Protein AF-A0A7C4D7L5-F1 (afdb_monomer_lite)

Sequence (117 aa):
MKKIFVKLPNGNWIRVKGRLSGLTRSKSSKKTVYTLLAESVDKPDVLKEKPVKSFYISSARVMRYIYKLLDQVDEDNEELIIVIEYYNPEIYRVNVYNDEEDVAYKIALELGILKKI

Structure (mmCIF, N/CA/C/O backbone):
data_AF-A0A7C4D7L5-F1
#
_entry.id   AF-A0A7C4D7L5-F1
#
loop_
_atom_site.group_PDB
_atom_site.id
_atom_site.type_symbol
_atom_site.label_atom_id
_atom_site.label_alt_id
_atom_site.label_comp_id
_atom_site.label_asym_id
_atom_site.label_entity_id
_atom_site.label_seq_id
_atom_site.pdbx_PDB_ins_code
_atom_site.Cartn_x
_atom_site.Cartn_y
_atom_site.Cartn_z
_atom_site.occupancy
_atom_site.B_iso_or_equiv
_atom_site.auth_seq_id
_atom_site.auth_comp_id
_atom_site.auth_asym_id
_atom_site.auth_atom_id
_atom_site.pdbx_PDB_model_num
ATOM 1 N N . MET A 1 1 ? 14.495 4.642 -8.414 1.00 62.03 1 MET A N 1
ATOM 2 C CA . MET A 1 1 ? 13.545 5.340 -7.514 1.00 62.03 1 MET A CA 1
ATOM 3 C C . MET A 1 1 ? 12.368 4.442 -7.144 1.00 62.03 1 MET A C 1
ATOM 5 O O . MET A 1 1 ? 11.773 3.856 -8.048 1.00 62.03 1 MET A O 1
ATOM 9 N N . LYS A 1 2 ? 11.937 4.441 -5.872 1.00 75.56 2 LYS A N 1
ATOM 10 C CA . LYS A 1 2 ? 10.708 3.756 -5.422 1.00 75.56 2 LYS A CA 1
ATOM 11 C C . LYS A 1 2 ? 9.458 4.184 -6.206 1.00 75.56 2 LYS A C 1
ATOM 13 O O . LYS A 1 2 ? 9.231 5.370 -6.474 1.00 75.56 2 LYS A O 1
ATOM 18 N N . LYS A 1 3 ? 8.613 3.220 -6.571 1.00 88.19 3 LYS A N 1
ATOM 19 C CA . LYS A 1 3 ? 7.348 3.442 -7.286 1.00 88.19 3 LYS A CA 1
ATOM 20 C C . LYS A 1 3 ? 6.210 2.740 -6.553 1.00 88.19 3 LYS A C 1
ATOM 22 O O . LYS A 1 3 ? 6.073 1.523 -6.618 1.00 88.19 3 LYS A O 1
ATOM 27 N N . ILE A 1 4 ? 5.374 3.525 -5.878 1.00 91.75 4 ILE A N 1
ATOM 28 C CA . ILE A 1 4 ? 4.157 3.033 -5.228 1.00 91.75 4 ILE A CA 1
ATOM 29 C C . ILE A 1 4 ? 2.968 3.424 -6.101 1.00 91.75 4 ILE A C 1
ATOM 31 O O . ILE A 1 4 ? 2.666 4.609 -6.260 1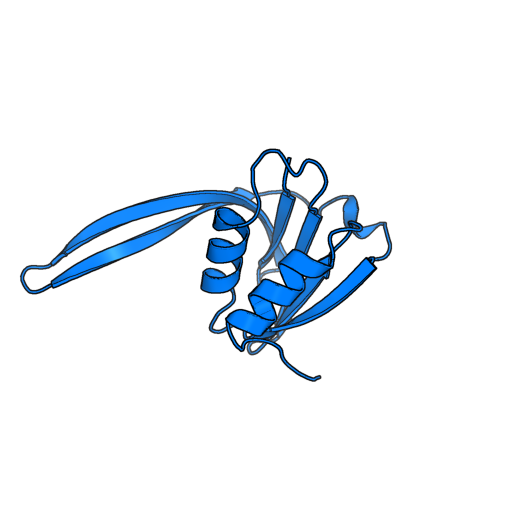.00 91.75 4 ILE A O 1
ATOM 35 N N . PHE A 1 5 ? 2.289 2.429 -6.653 1.00 94.75 5 PHE A N 1
ATOM 36 C CA . PHE A 1 5 ? 1.061 2.597 -7.418 1.00 94.75 5 PHE A CA 1
ATOM 37 C C . PHE A 1 5 ? -0.132 2.128 -6.597 1.00 94.75 5 PHE A C 1
ATOM 39 O O . PHE A 1 5 ? -0.055 1.118 -5.899 1.00 94.75 5 PHE A O 1
ATOM 46 N N . VAL A 1 6 ? -1.252 2.839 -6.699 1.00 95.44 6 VAL A N 1
ATOM 47 C CA . VAL A 1 6 ? -2.493 2.478 -6.012 1.00 95.44 6 VAL A CA 1
ATOM 48 C C . VAL A 1 6 ? -3.641 2.483 -7.011 1.00 95.44 6 VAL A C 1
ATOM 50 O O . VAL A 1 6 ? -3.848 3.473 -7.713 1.00 95.44 6 VAL A O 1
ATOM 53 N N . LYS A 1 7 ? -4.403 1.388 -7.052 1.00 95.94 7 LYS A N 1
ATOM 54 C CA . LYS A 1 7 ? -5.687 1.325 -7.750 1.00 95.94 7 LYS A CA 1
ATOM 55 C C . LYS A 1 7 ? -6.796 1.681 -6.774 1.00 95.94 7 LYS A C 1
ATOM 57 O O . LYS A 1 7 ? -7.012 0.974 -5.788 1.00 95.94 7 LYS A O 1
ATOM 62 N N . LEU A 1 8 ? -7.493 2.770 -7.054 1.00 93.50 8 LEU A N 1
ATOM 63 C CA . LEU A 1 8 ? -8.608 3.248 -6.249 1.00 93.50 8 LEU A CA 1
ATOM 64 C C . LEU A 1 8 ? -9.876 2.402 -6.492 1.00 93.50 8 LEU A C 1
ATOM 66 O O . LEU A 1 8 ? -9.984 1.741 -7.529 1.00 93.50 8 LEU A O 1
ATOM 70 N N . PRO A 1 9 ? -10.874 2.442 -5.586 1.00 92.56 9 PRO A N 1
ATOM 71 C CA . PRO A 1 9 ? -12.127 1.695 -5.748 1.00 92.56 9 PRO A CA 1
ATOM 72 C C . PRO A 1 9 ? -12.900 2.030 -7.031 1.00 92.56 9 PRO A C 1
ATOM 74 O O . PRO A 1 9 ? -13.600 1.184 -7.572 1.00 92.56 9 PRO A O 1
ATOM 77 N N . ASN A 1 10 ? -12.749 3.255 -7.541 1.00 92.56 10 ASN A N 1
ATOM 78 C CA . ASN A 1 10 ? -13.347 3.695 -8.805 1.00 92.56 10 ASN A CA 1
ATOM 79 C C . ASN A 1 10 ? -12.582 3.208 -10.053 1.00 92.56 10 ASN A C 1
ATOM 81 O O . ASN A 1 10 ? -12.949 3.568 -11.165 1.00 92.56 10 ASN A O 1
ATOM 85 N N . GLY A 1 11 ? -11.519 2.417 -9.881 1.00 92.00 11 GLY A N 1
ATOM 86 C CA . GLY A 1 11 ? -10.711 1.862 -10.965 1.00 92.00 11 GLY A CA 1
ATOM 87 C C . GLY A 1 11 ? -9.551 2.745 -11.429 1.00 92.00 11 GLY A C 1
ATOM 88 O O . GLY A 1 11 ? -8.703 2.248 -12.171 1.00 92.00 11 GLY A O 1
ATOM 89 N N . ASN A 1 12 ? -9.468 3.997 -10.967 1.00 94.56 12 ASN A N 1
ATOM 90 C CA . ASN A 1 12 ? -8.400 4.920 -11.350 1.00 94.56 12 ASN A CA 1
ATOM 91 C C . ASN A 1 12 ? -7.064 4.539 -10.706 1.00 94.56 12 ASN A C 1
ATOM 93 O O . ASN A 1 12 ? -7.020 4.044 -9.575 1.00 94.56 12 ASN A O 1
ATOM 97 N N . TRP A 1 13 ? -5.975 4.832 -11.414 1.00 96.06 13 TRP A N 1
ATOM 98 C CA . TRP A 1 13 ? -4.616 4.599 -10.947 1.00 96.06 13 TRP A CA 1
ATOM 99 C C . TRP A 1 13 ? -3.950 5.898 -10.523 1.00 96.06 13 TRP A C 1
ATOM 101 O O . TRP A 1 13 ? -4.038 6.926 -11.195 1.00 96.06 13 TRP A O 1
ATOM 111 N N . ILE A 1 14 ? -3.249 5.830 -9.398 1.00 94.81 14 ILE A N 1
ATOM 112 C CA . ILE A 1 14 ? -2.402 6.916 -8.924 1.00 94.81 14 ILE A CA 1
ATOM 113 C C . ILE A 1 14 ? -1.000 6.396 -8.632 1.00 94.81 14 ILE A C 1
ATOM 115 O O . ILE A 1 14 ? -0.829 5.268 -8.160 1.00 94.81 14 ILE A O 1
ATOM 119 N N . ARG A 1 15 ? 0.007 7.235 -8.867 1.00 93.88 15 ARG A N 1
ATOM 120 C CA . ARG A 1 15 ? 1.371 7.023 -8.385 1.00 93.88 15 ARG A CA 1
ATOM 121 C C . ARG A 1 15 ? 1.623 7.948 -7.207 1.00 93.88 15 ARG A C 1
ATOM 123 O O . ARG A 1 15 ? 1.530 9.168 -7.332 1.00 93.88 15 ARG A O 1
ATOM 130 N N . VAL A 1 16 ? 1.956 7.369 -6.062 1.00 92.12 16 VAL A N 1
ATOM 131 C CA . VAL A 1 16 ? 2.291 8.124 -4.855 1.00 92.12 16 VAL A CA 1
ATOM 132 C C . VAL A 1 16 ? 3.724 8.636 -4.984 1.00 92.12 16 VAL A C 1
ATOM 134 O O . VAL A 1 16 ? 4.655 7.853 -5.169 1.00 92.12 16 VAL A O 1
ATOM 137 N N . LYS A 1 17 ? 3.888 9.958 -4.898 1.00 88.38 17 LYS A N 1
ATOM 138 C CA . LYS A 1 17 ? 5.175 10.663 -4.999 1.00 88.38 17 LYS A CA 1
ATOM 139 C C . LYS A 1 17 ? 5.739 11.068 -3.641 1.00 88.38 17 LYS A C 1
ATOM 141 O O . LYS A 1 17 ? 6.942 11.237 -3.512 1.00 88.38 17 LYS A O 1
ATOM 146 N N . GLY A 1 18 ? 4.889 11.224 -2.630 1.00 86.44 18 GLY A N 1
ATOM 147 C CA . GLY A 1 18 ? 5.332 11.629 -1.301 1.00 86.44 18 GLY A CA 1
ATOM 148 C C . GLY A 1 18 ? 4.176 11.947 -0.367 1.00 86.44 18 GLY A C 1
ATOM 149 O O . GLY A 1 18 ? 3.034 11.536 -0.589 1.00 86.44 18 GLY A O 1
ATOM 150 N N . ARG A 1 19 ? 4.471 12.703 0.689 1.00 85.50 19 ARG A N 1
ATOM 151 C CA . ARG A 1 19 ? 3.477 13.176 1.655 1.00 85.50 19 ARG A CA 1
ATOM 152 C C . ARG A 1 19 ? 3.788 14.594 2.118 1.00 85.50 19 ARG A C 1
ATOM 154 O O . ARG A 1 19 ? 4.949 14.972 2.215 1.00 85.50 19 ARG A O 1
ATOM 161 N N . LEU A 1 20 ? 2.747 15.331 2.481 1.00 81.19 20 LEU A N 1
ATOM 162 C CA . LEU A 1 20 ? 2.841 16.575 3.236 1.00 81.19 20 LEU A CA 1
ATOM 163 C C . LEU A 1 20 ? 2.277 16.348 4.637 1.00 81.19 20 LEU A C 1
ATOM 165 O O . LEU A 1 20 ? 1.230 15.718 4.802 1.00 81.19 20 LEU A O 1
ATOM 169 N N . SER A 1 21 ? 2.955 16.885 5.647 1.00 73.94 21 SER A N 1
ATOM 170 C CA . SER A 1 21 ? 2.427 16.979 7.008 1.00 73.94 21 SER A CA 1
ATOM 171 C C . SER A 1 21 ? 2.069 18.427 7.316 1.00 73.94 21 SER A C 1
ATOM 173 O O . SER A 1 21 ? 2.932 19.301 7.261 1.00 73.94 21 SER A O 1
ATOM 175 N N . GLY A 1 22 ? 0.809 18.677 7.662 1.00 63.50 22 GLY A N 1
ATOM 176 C CA . GLY A 1 22 ? 0.324 19.976 8.118 1.00 63.50 22 GLY A CA 1
ATOM 177 C C . GLY A 1 22 ? -0.109 19.925 9.581 1.00 63.50 22 GLY A C 1
ATOM 178 O O . GLY A 1 22 ? -0.708 18.948 10.034 1.00 63.50 22 GLY A O 1
ATOM 179 N N . LEU A 1 23 ? 0.160 20.990 10.333 1.00 56.75 23 LEU A N 1
ATOM 180 C CA . LEU A 1 23 ? -0.410 21.178 11.666 1.00 56.75 23 LEU A CA 1
ATOM 181 C C . LEU A 1 23 ? -1.734 21.927 11.529 1.00 56.75 23 LEU A C 1
ATOM 183 O O . LEU A 1 23 ? -1.752 23.103 11.174 1.00 56.75 23 LEU A O 1
ATOM 187 N N . THR A 1 24 ? -2.843 21.266 11.851 1.00 58.97 24 THR A N 1
ATOM 188 C CA . THR A 1 24 ? -4.120 21.966 12.023 1.00 58.97 24 THR A CA 1
ATOM 189 C C . THR A 1 24 ? -4.258 22.383 13.481 1.00 58.97 24 THR A C 1
ATOM 191 O O . THR A 1 24 ? -4.134 21.571 14.404 1.00 58.97 24 THR A O 1
ATOM 194 N N . ARG A 1 25 ? -4.459 23.684 13.703 1.00 50.44 25 ARG A N 1
ATOM 195 C CA . ARG A 1 25 ? -4.642 24.264 15.034 1.00 50.44 25 ARG A CA 1
ATOM 196 C C . ARG A 1 25 ? -6.146 24.395 15.274 1.00 50.44 25 ARG A C 1
ATOM 198 O O . ARG A 1 25 ? -6.765 25.326 14.771 1.00 50.44 25 ARG A O 1
ATOM 205 N N . SER A 1 26 ? -6.744 23.454 16.004 1.00 54.50 26 SER A N 1
ATOM 206 C CA . SER A 1 26 ? -8.081 23.668 16.570 1.00 54.50 26 SER A CA 1
ATOM 207 C C . SER A 1 26 ? -7.930 24.311 17.952 1.00 54.50 26 SER A C 1
ATOM 209 O O . SER A 1 26 ? -6.893 24.153 18.601 1.00 54.50 26 SER A O 1
ATOM 211 N N . LYS A 1 27 ? -8.949 25.048 18.412 1.00 56.19 27 LYS A N 1
ATOM 212 C CA . LYS A 1 27 ? -8.930 25.769 19.700 1.00 56.19 27 LYS A CA 1
ATOM 213 C C . LYS A 1 27 ? -8.653 24.869 20.923 1.00 56.19 27 LYS A C 1
ATOM 215 O O . LYS A 1 27 ? -8.330 25.410 21.972 1.00 56.19 27 LYS A O 1
ATOM 220 N N . SER A 1 28 ? -8.741 23.538 20.805 1.00 64.12 28 SER A N 1
ATOM 221 C CA . SER A 1 28 ? -8.578 22.600 21.930 1.00 64.12 28 SER A CA 1
ATOM 222 C C . SER A 1 28 ? -7.544 21.482 21.729 1.00 64.12 28 SER A C 1
ATOM 224 O O . SER A 1 28 ? -7.177 20.832 22.703 1.00 64.12 28 SER A O 1
ATOM 226 N N . SER A 1 29 ? -7.031 21.238 20.516 1.00 61.50 29 SER A N 1
ATOM 227 C CA . SER A 1 29 ? -5.959 20.250 20.302 1.00 61.50 29 SER A CA 1
ATOM 228 C C . SER A 1 29 ? -5.131 20.529 19.044 1.00 61.50 29 SER A C 1
ATOM 230 O O . SER A 1 29 ? -5.640 20.984 18.016 1.00 61.50 29 SER A O 1
ATOM 232 N N . LYS A 1 30 ? -3.823 20.244 19.117 1.00 66.06 30 LYS A N 1
ATOM 233 C CA . LYS A 1 30 ? -2.945 20.196 17.940 1.00 66.06 30 LYS A CA 1
ATOM 234 C C . LYS A 1 30 ? -3.167 18.852 17.247 1.00 66.06 30 LYS A C 1
ATOM 236 O O . LYS A 1 30 ? -2.794 17.822 17.802 1.00 66.06 30 LYS A O 1
ATOM 241 N N . LYS A 1 31 ? -3.760 18.855 16.051 1.00 72.25 31 LYS A N 1
ATOM 242 C CA . LYS A 1 31 ? -3.925 17.642 15.240 1.00 72.25 31 LYS A CA 1
ATOM 243 C C . LYS A 1 31 ? -3.037 17.740 14.006 1.00 72.25 31 LYS A C 1
ATOM 245 O O . LYS A 1 31 ? -3.189 18.657 13.195 1.00 72.25 31 LYS A O 1
ATOM 250 N N . THR A 1 32 ? -2.117 16.793 13.865 1.00 71.38 32 THR A N 1
ATOM 251 C CA . THR A 1 32 ? -1.326 16.638 12.643 1.00 71.38 32 THR A CA 1
ATOM 252 C C . THR A 1 32 ? -2.189 15.962 11.586 1.00 71.38 32 THR A C 1
ATOM 254 O O . THR A 1 32 ? -2.768 14.903 11.834 1.00 71.38 32 THR A O 1
ATOM 257 N N . VAL A 1 33 ? -2.296 16.587 10.419 1.00 75.50 33 VAL A N 1
ATOM 258 C CA . VAL A 1 33 ? -2.966 16.030 9.243 1.00 75.50 33 VAL A CA 1
ATOM 259 C C . VAL A 1 33 ? -1.890 15.647 8.238 1.00 75.50 33 VAL A C 1
ATOM 261 O O . VAL A 1 33 ? -0.990 16.435 7.951 1.00 75.50 33 VAL A O 1
ATOM 264 N N . TYR A 1 34 ? -1.983 14.426 7.723 1.00 74.88 34 TYR A N 1
ATOM 265 C CA . TYR A 1 34 ? -1.099 13.921 6.681 1.00 74.88 34 TYR A CA 1
ATOM 266 C C . TYR A 1 34 ? -1.879 13.831 5.374 1.00 74.88 34 TYR A C 1
ATOM 268 O O . TYR A 1 34 ? -2.974 13.261 5.353 1.00 74.88 34 TYR A O 1
ATOM 276 N N . THR A 1 35 ? -1.294 14.359 4.304 1.00 83.06 35 THR A N 1
ATOM 277 C CA . THR A 1 35 ? -1.851 14.328 2.949 1.00 83.06 35 THR A CA 1
ATOM 278 C C . THR A 1 35 ? -0.868 13.616 2.029 1.00 83.06 35 THR A C 1
ATOM 280 O O . THR A 1 35 ? 0.312 13.965 2.008 1.00 83.06 35 THR A O 1
ATOM 283 N N . LEU A 1 36 ? -1.330 12.626 1.261 1.00 87.31 36 LEU A N 1
ATOM 284 C CA . LEU A 1 36 ? -0.513 12.000 0.219 1.00 87.31 36 LEU A CA 1
ATOM 285 C C . LEU A 1 36 ? -0.417 12.918 -0.999 1.00 87.31 36 LEU A C 1
ATOM 287 O O . LEU A 1 36 ? -1.423 13.440 -1.473 1.00 87.31 36 LEU A O 1
ATOM 291 N N . LEU A 1 37 ? 0.797 13.066 -1.521 1.00 88.12 37 LEU A N 1
ATOM 292 C CA . LEU A 1 37 ? 1.039 13.644 -2.833 1.00 88.12 37 LEU A CA 1
ATOM 293 C C . LEU A 1 37 ? 1.056 12.507 -3.845 1.00 88.12 37 LEU A C 1
ATOM 295 O O . LEU A 1 37 ? 1.894 11.605 -3.761 1.00 88.12 37 LEU A O 1
ATOM 299 N N . ALA A 1 38 ? 0.129 12.547 -4.791 1.00 90.62 38 ALA A N 1
ATOM 300 C CA . ALA A 1 38 ? 0.025 11.550 -5.837 1.00 90.62 38 ALA A CA 1
ATOM 301 C C . ALA A 1 38 ? -0.302 12.208 -7.175 1.00 90.62 38 ALA A C 1
ATOM 303 O O . ALA A 1 38 ? -0.964 13.243 -7.224 1.00 90.62 38 ALA A O 1
ATOM 304 N N . GLU A 1 39 ? 0.165 11.591 -8.252 1.00 92.88 39 GLU A N 1
ATOM 305 C CA . GLU A 1 39 ? -0.224 11.938 -9.614 1.00 92.88 39 GLU A CA 1
ATOM 306 C C . GLU A 1 39 ? -1.172 10.878 -10.168 1.00 92.88 39 GLU A C 1
ATOM 308 O O . GLU A 1 39 ? -1.024 9.689 -9.875 1.00 92.88 39 GLU A O 1
ATOM 313 N N . SER A 1 40 ? -2.149 11.311 -10.964 1.00 94.25 40 SER A N 1
ATOM 314 C CA . SER A 1 40 ? -2.941 10.384 -11.766 1.00 94.25 40 SER A CA 1
ATOM 315 C C . SER A 1 40 ? -2.047 9.803 -12.851 1.00 94.25 40 SER A C 1
ATOM 317 O O . SER A 1 40 ? -1.298 10.536 -13.493 1.00 94.25 40 SER A O 1
ATOM 319 N N . VAL A 1 41 ? -2.141 8.498 -13.055 1.00 93.31 41 VAL A N 1
ATOM 320 C CA . VAL A 1 41 ? -1.405 7.790 -14.102 1.00 93.31 41 VAL A CA 1
ATOM 321 C C . VAL A 1 41 ? -2.349 6.850 -14.826 1.00 93.31 41 VAL A C 1
ATOM 323 O O . VAL A 1 41 ? -3.385 6.457 -14.286 1.00 93.31 41 VAL A O 1
ATOM 326 N N . ASP A 1 42 ? -1.968 6.456 -16.033 1.00 92.31 42 ASP A N 1
ATOM 327 C CA . ASP A 1 42 ? -2.549 5.272 -16.647 1.00 92.31 42 ASP A CA 1
ATOM 328 C C . ASP A 1 42 ? -2.139 4.008 -15.876 1.00 92.31 42 ASP A C 1
ATOM 330 O O . ASP A 1 42 ? -1.339 4.030 -14.933 1.00 92.31 42 ASP A O 1
ATOM 334 N N . LYS A 1 43 ? -2.707 2.870 -16.275 1.00 89.75 43 LYS A N 1
ATOM 335 C CA . LYS A 1 43 ? -2.375 1.571 -15.692 1.00 89.75 43 LYS A CA 1
ATOM 336 C C . LYS A 1 43 ? -0.847 1.340 -15.741 1.00 89.75 43 LYS A C 1
ATOM 338 O O . LYS A 1 43 ? -0.272 1.439 -16.822 1.00 89.75 43 LYS A O 1
ATOM 343 N N . PRO A 1 44 ? -0.190 0.991 -14.618 1.00 88.25 44 PRO A N 1
ATOM 344 C CA . PRO A 1 44 ? 1.262 0.863 -14.583 1.00 88.25 44 PRO A CA 1
ATOM 345 C C . PRO A 1 44 ? 1.751 -0.328 -15.418 1.00 88.25 44 PRO A C 1
ATOM 347 O O . PRO A 1 44 ? 1.198 -1.427 -15.333 1.00 88.25 44 PRO A O 1
ATOM 350 N N . ASP A 1 45 ? 2.827 -0.116 -16.183 1.00 83.75 45 ASP A N 1
ATOM 351 C CA . ASP A 1 45 ? 3.401 -1.118 -17.096 1.00 83.75 45 ASP A CA 1
ATOM 352 C C . ASP A 1 45 ? 3.900 -2.388 -16.399 1.00 83.75 45 ASP A C 1
ATOM 354 O O . ASP A 1 45 ? 3.840 -3.467 -16.985 1.00 83.75 45 ASP A O 1
ATOM 358 N N . VAL A 1 46 ? 4.312 -2.278 -15.131 1.00 82.00 46 VAL A N 1
ATOM 359 C CA . VAL A 1 46 ? 4.825 -3.396 -14.315 1.00 82.00 46 VAL A CA 1
ATOM 360 C C . VAL A 1 46 ? 3.813 -4.540 -14.154 1.00 82.00 46 VAL A C 1
ATOM 362 O O . VAL A 1 46 ? 4.179 -5.678 -13.900 1.00 82.00 46 VAL A O 1
ATOM 365 N N . LEU A 1 47 ? 2.521 -4.278 -14.375 1.00 81.25 47 LEU A N 1
ATOM 366 C CA . LEU A 1 47 ? 1.472 -5.301 -14.316 1.00 81.25 47 LEU A CA 1
ATOM 367 C C . LEU A 1 47 ? 1.560 -6.348 -15.442 1.00 81.25 47 LEU A C 1
ATOM 369 O O . LEU A 1 47 ? 0.737 -7.262 -15.474 1.00 81.25 47 LEU A O 1
ATOM 373 N N . LYS A 1 48 ? 2.493 -6.192 -16.391 1.00 80.25 48 LYS A N 1
ATOM 374 C CA . LYS A 1 48 ? 2.821 -7.201 -17.412 1.00 80.25 48 LYS A CA 1
ATOM 375 C C . LYS A 1 48 ? 3.696 -8.330 -16.853 1.00 80.25 48 LYS A C 1
ATOM 377 O O . LYS A 1 48 ? 3.739 -9.405 -17.444 1.00 80.25 48 LYS A O 1
ATOM 382 N N . GLU A 1 49 ? 4.369 -8.091 -15.734 1.00 85.06 49 GLU A N 1
ATOM 383 C CA . GLU A 1 49 ? 5.249 -9.048 -15.070 1.00 85.06 49 GLU A CA 1
ATOM 384 C C . GLU A 1 49 ? 4.494 -9.814 -13.974 1.00 85.06 49 GLU A C 1
ATOM 386 O O . GLU A 1 49 ? 3.392 -9.438 -13.563 1.00 85.06 49 GLU A O 1
ATOM 391 N N . LYS A 1 50 ? 5.064 -10.927 -13.499 1.00 88.19 50 LYS A N 1
ATOM 392 C CA . LYS A 1 50 ? 4.518 -11.650 -12.347 1.00 88.19 50 LYS A CA 1
ATOM 393 C C . LYS A 1 50 ? 5.080 -11.017 -11.068 1.00 88.19 50 LYS A C 1
ATOM 395 O O . LYS A 1 50 ? 6.296 -10.875 -10.985 1.00 88.19 50 LYS A O 1
ATOM 400 N N . PRO A 1 51 ? 4.246 -10.677 -10.068 1.00 91.69 51 PRO A N 1
ATOM 401 C CA . PRO A 1 51 ? 4.762 -10.199 -8.794 1.00 91.69 51 PRO A CA 1
ATOM 402 C C . PRO A 1 51 ? 5.595 -11.291 -8.124 1.00 91.69 51 PRO A C 1
ATOM 404 O O . PRO A 1 51 ? 5.215 -12.467 -8.147 1.00 91.69 51 PRO A O 1
ATOM 407 N N . VAL A 1 52 ? 6.699 -10.887 -7.503 1.00 91.31 52 VAL A N 1
ATOM 408 C CA . VAL A 1 52 ? 7.563 -11.778 -6.722 1.00 91.31 52 VAL A CA 1
ATOM 409 C C . VAL A 1 52 ? 6.834 -12.179 -5.433 1.00 91.31 52 VAL A C 1
ATOM 411 O O . VAL A 1 52 ? 6.728 -13.362 -5.103 1.00 91.31 52 VAL A O 1
ATOM 414 N N . LYS A 1 53 ? 6.121 -11.219 -4.817 1.00 91.31 53 LYS A N 1
ATOM 415 C CA . LYS A 1 53 ? 5.256 -11.462 -3.654 1.00 91.31 53 LYS A CA 1
ATOM 416 C C . LYS A 1 53 ? 3.894 -10.794 -3.760 1.00 91.31 53 LYS A C 1
ATOM 418 O O . LYS A 1 53 ? 3.777 -9.627 -4.135 1.00 91.31 53 LYS A O 1
ATOM 423 N N . SER A 1 54 ? 2.869 -11.517 -3.315 1.00 94.38 54 SER A N 1
ATOM 424 C CA . SER A 1 54 ? 1.501 -11.013 -3.192 1.00 94.38 54 SER A CA 1
ATOM 425 C C . SER A 1 54 ? 0.922 -11.324 -1.816 1.00 94.38 54 SER A C 1
ATOM 427 O O . SER A 1 54 ? 1.038 -12.444 -1.322 1.00 94.38 54 SER A O 1
ATOM 429 N N . PHE A 1 55 ? 0.269 -10.344 -1.197 1.00 95.88 55 PHE A N 1
ATOM 430 C CA . PHE A 1 55 ? -0.425 -10.511 0.082 1.00 95.88 55 PHE A CA 1
ATOM 431 C C . PHE A 1 55 ? -1.592 -9.532 0.212 1.00 95.88 55 PHE A C 1
ATOM 433 O O . PHE A 1 55 ? -1.745 -8.615 -0.593 1.00 95.88 55 PHE A O 1
ATOM 440 N N . TYR A 1 56 ? -2.426 -9.720 1.234 1.00 97.19 56 TYR A N 1
ATOM 441 C CA . TYR A 1 56 ? -3.604 -8.888 1.465 1.00 97.19 56 TYR A CA 1
ATOM 442 C C . TYR A 1 56 ? -3.477 -8.101 2.763 1.00 97.19 56 TYR A C 1
ATOM 444 O O . TYR A 1 56 ? -2.999 -8.621 3.774 1.00 97.19 56 TYR A O 1
ATOM 452 N N . ILE A 1 57 ? -3.921 -6.846 2.736 1.00 97.12 57 ILE A N 1
ATOM 453 C CA . ILE A 1 57 ? -3.909 -5.944 3.890 1.00 97.12 57 ILE A CA 1
ATOM 454 C C . ILE A 1 57 ? -5.275 -5.311 4.126 1.00 97.12 57 ILE A C 1
ATOM 456 O O . ILE A 1 57 ? -6.063 -5.137 3.203 1.00 97.12 57 ILE A O 1
ATOM 460 N N . SER A 1 58 ? -5.534 -4.913 5.370 1.00 96.12 58 SER A N 1
ATOM 461 C CA . SER A 1 58 ? -6.749 -4.188 5.755 1.00 96.12 58 SER A CA 1
ATOM 462 C C . SER A 1 58 ? -6.870 -2.812 5.081 1.00 96.12 58 SER A C 1
ATOM 464 O O . SER A 1 58 ? -6.000 -1.950 5.258 1.00 96.12 58 SER A O 1
ATOM 466 N N . SER A 1 59 ? -8.008 -2.552 4.428 1.00 93.38 59 SER A N 1
ATOM 467 C CA . SER A 1 59 ? -8.386 -1.240 3.878 1.00 93.38 59 SER A CA 1
ATOM 468 C C . SER A 1 59 ? -8.385 -0.137 4.935 1.00 93.38 59 SER A C 1
ATOM 470 O O . SER A 1 59 ? -7.981 0.988 4.654 1.00 93.38 59 SER A O 1
ATOM 472 N N . ALA A 1 60 ? -8.743 -0.454 6.185 1.00 92.81 60 ALA A N 1
ATOM 473 C CA . ALA A 1 60 ? -8.807 0.526 7.273 1.00 92.81 60 ALA A CA 1
ATOM 474 C C . ALA A 1 60 ? -7.444 1.150 7.630 1.00 92.81 60 ALA A C 1
ATOM 476 O O . ALA A 1 60 ? -7.383 2.191 8.284 1.00 92.81 60 ALA A O 1
ATOM 477 N N . ARG A 1 61 ? -6.334 0.509 7.243 1.00 92.12 61 ARG A N 1
ATOM 478 C CA . ARG A 1 61 ? -4.969 0.950 7.575 1.00 92.12 61 ARG A CA 1
ATOM 479 C C . ARG A 1 61 ? -4.066 1.114 6.352 1.00 92.12 61 ARG A C 1
ATOM 481 O O . ARG A 1 61 ? -2.883 1.403 6.526 1.00 92.12 61 ARG A O 1
ATOM 488 N N . VAL A 1 62 ? -4.613 1.023 5.137 1.00 93.56 62 VAL A N 1
ATOM 489 C CA . VAL A 1 62 ? -3.849 1.144 3.883 1.00 93.56 62 VAL A CA 1
ATOM 490 C C . VAL A 1 62 ? -3.090 2.473 3.786 1.00 93.56 62 VAL A C 1
ATOM 492 O O . VAL A 1 62 ? -1.921 2.496 3.424 1.00 93.56 62 VAL A O 1
ATOM 495 N N . MET A 1 63 ? -3.693 3.582 4.221 1.00 91.12 63 MET A N 1
ATOM 496 C CA . MET A 1 63 ? -3.029 4.893 4.226 1.00 91.12 63 MET A CA 1
ATOM 497 C C . MET A 1 63 ? -1.809 4.919 5.151 1.00 91.12 63 MET A C 1
ATOM 499 O O . MET A 1 63 ? -0.751 5.422 4.785 1.00 91.12 63 MET A O 1
ATOM 503 N N . ARG A 1 64 ? -1.935 4.337 6.351 1.00 91.44 64 ARG A N 1
ATOM 504 C CA . ARG A 1 64 ? -0.826 4.237 7.312 1.00 91.44 64 ARG A CA 1
ATOM 505 C C . ARG A 1 64 ? 0.297 3.355 6.775 1.00 91.44 64 ARG A C 1
ATOM 507 O O . ARG A 1 64 ? 1.463 3.660 7.004 1.00 91.44 64 ARG A O 1
ATOM 514 N N . TYR A 1 65 ? -0.065 2.295 6.060 1.00 93.94 65 TYR A N 1
ATOM 515 C CA . TYR A 1 65 ? 0.877 1.430 5.367 1.00 93.94 65 TYR A CA 1
ATOM 516 C C . TYR A 1 65 ? 1.660 2.191 4.291 1.00 93.94 65 TYR A C 1
ATOM 518 O O . TYR A 1 65 ? 2.886 2.187 4.328 1.00 93.94 65 TYR A O 1
ATOM 526 N N . ILE A 1 66 ? 0.977 2.945 3.421 1.00 93.06 66 ILE A N 1
ATOM 527 C CA . ILE A 1 66 ? 1.622 3.787 2.398 1.00 93.06 66 ILE A CA 1
ATOM 528 C C . ILE A 1 66 ? 2.566 4.810 3.041 1.00 93.06 66 ILE A C 1
ATOM 530 O O . ILE A 1 66 ? 3.691 4.974 2.583 1.00 93.06 66 ILE A O 1
ATOM 534 N N . TYR A 1 67 ? 2.161 5.468 4.132 1.00 90.38 67 TYR A N 1
ATOM 535 C CA . TYR A 1 67 ? 3.048 6.399 4.837 1.00 90.38 67 TYR A CA 1
ATOM 536 C C . TYR A 1 67 ? 4.308 5.728 5.383 1.00 90.38 67 TYR A C 1
ATOM 538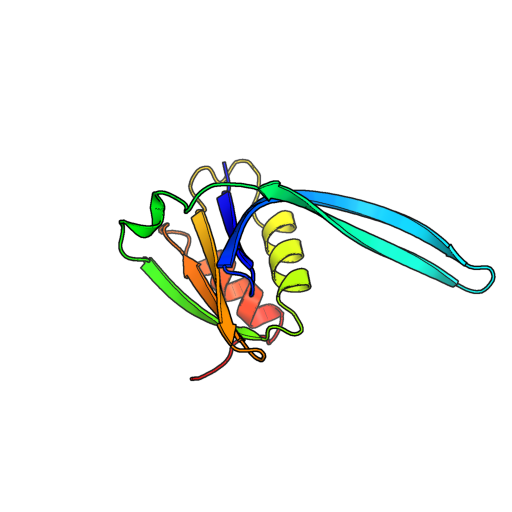 O O . TYR A 1 67 ? 5.378 6.319 5.306 1.00 90.38 67 TYR A O 1
ATOM 546 N N . LYS A 1 68 ? 4.195 4.509 5.918 1.00 90.12 68 LYS A N 1
ATOM 547 C CA . LYS A 1 68 ? 5.353 3.752 6.404 1.00 90.12 68 LYS A CA 1
ATOM 548 C C . LYS A 1 68 ? 6.276 3.313 5.272 1.00 90.12 68 LYS A C 1
ATOM 550 O O . LYS A 1 68 ? 7.484 3.429 5.430 1.00 90.12 68 LYS A O 1
ATOM 555 N N . LEU A 1 69 ? 5.716 2.891 4.137 1.00 89.38 69 LEU A N 1
ATOM 556 C CA . LEU A 1 69 ? 6.491 2.611 2.927 1.00 89.38 69 LEU A CA 1
ATOM 557 C C . LEU A 1 69 ? 7.262 3.846 2.455 1.00 89.38 69 LEU A C 1
ATOM 559 O O . LEU A 1 69 ? 8.422 3.740 2.083 1.00 89.38 69 LEU A O 1
ATOM 563 N N . LEU A 1 70 ? 6.640 5.026 2.497 1.00 87.19 70 LEU A N 1
ATOM 564 C CA . LEU A 1 70 ? 7.320 6.267 2.128 1.00 87.19 70 LEU A CA 1
ATOM 565 C C . LEU A 1 70 ? 8.481 6.610 3.070 1.00 87.19 70 LEU A C 1
ATOM 567 O O . LEU A 1 70 ? 9.464 7.159 2.584 1.00 87.19 70 LEU A O 1
ATOM 571 N N . ASP A 1 71 ? 8.361 6.287 4.361 1.00 84.44 71 ASP A N 1
ATOM 572 C CA . ASP A 1 71 ? 9.342 6.633 5.400 1.00 84.44 71 ASP A CA 1
ATOM 573 C C . ASP A 1 71 ? 10.530 5.675 5.489 1.00 84.44 71 ASP A C 1
ATOM 575 O O . ASP A 1 71 ? 11.619 6.105 5.841 1.00 84.44 71 ASP A O 1
ATOM 579 N N . GLN A 1 72 ? 10.305 4.378 5.269 1.00 78.25 72 GLN A N 1
ATOM 580 C CA . GLN A 1 72 ? 11.316 3.336 5.497 1.00 78.25 72 GLN A CA 1
ATOM 581 C C . GLN A 1 72 ? 12.017 2.865 4.225 1.00 78.25 72 GLN A C 1
ATOM 583 O O . GLN A 1 72 ? 12.983 2.115 4.307 1.00 78.25 72 GLN A O 1
ATOM 588 N N . VAL A 1 73 ? 11.516 3.260 3.059 1.00 69.88 73 VAL A N 1
ATOM 589 C CA . VAL A 1 73 ? 12.158 2.963 1.782 1.00 69.88 73 VAL A CA 1
ATOM 590 C C . VAL A 1 73 ? 12.875 4.231 1.357 1.00 69.88 73 VAL A C 1
ATOM 592 O O . VAL A 1 73 ? 12.214 5.203 0.978 1.00 69.88 73 VAL A O 1
ATOM 595 N N . ASP A 1 74 ? 14.200 4.241 1.447 1.00 62.25 74 ASP A N 1
ATOM 596 C CA . ASP A 1 74 ? 15.011 5.375 1.004 1.00 62.25 74 ASP A CA 1
ATOM 597 C C . ASP A 1 74 ? 14.850 5.624 -0.503 1.00 62.25 74 ASP A C 1
ATOM 599 O O . ASP A 1 74 ? 14.445 4.749 -1.275 1.00 62.25 74 ASP A O 1
ATOM 603 N N . GLU A 1 75 ? 15.110 6.861 -0.932 1.00 56.00 75 GLU A N 1
ATOM 604 C CA . GLU A 1 75 ? 15.046 7.243 -2.351 1.00 56.00 75 GLU A CA 1
ATOM 605 C C . GLU A 1 75 ? 16.058 6.465 -3.212 1.00 56.00 75 GLU A C 1
ATOM 607 O O . GLU A 1 75 ? 15.785 6.225 -4.394 1.00 56.00 75 GLU A O 1
ATOM 612 N N . ASP A 1 76 ? 17.133 5.988 -2.577 1.00 53.19 76 ASP A N 1
ATOM 613 C CA . ASP A 1 76 ? 18.239 5.236 -3.170 1.00 53.19 76 ASP A CA 1
ATOM 614 C C . ASP A 1 76 ? 17.915 3.754 -3.437 1.00 53.19 76 ASP A C 1
ATOM 616 O O . ASP A 1 76 ? 18.641 3.102 -4.187 1.00 53.19 76 ASP A O 1
ATOM 620 N N . ASN A 1 77 ? 16.805 3.212 -2.906 1.00 58.69 77 ASN A N 1
ATOM 621 C CA . ASN A 1 77 ? 16.323 1.887 -3.318 1.00 58.69 77 ASN A CA 1
ATOM 622 C C . ASN A 1 77 ? 15.660 2.010 -4.682 1.00 58.69 77 ASN A C 1
ATOM 624 O O . ASN A 1 77 ? 14.447 2.233 -4.825 1.00 58.69 77 ASN A O 1
ATOM 628 N N . GLU A 1 78 ? 16.499 1.931 -5.715 1.00 55.28 78 GLU A N 1
ATOM 629 C CA . GLU A 1 78 ? 16.091 2.327 -7.045 1.00 55.28 78 GLU A CA 1
ATOM 630 C C . GLU A 1 78 ? 15.029 1.413 -7.675 1.00 55.28 78 GLU A C 1
ATOM 632 O O . GLU A 1 78 ? 14.364 1.841 -8.623 1.00 55.28 78 GLU A O 1
ATOM 637 N N . GLU A 1 79 ? 14.785 0.240 -7.089 1.00 70.19 79 GLU A N 1
ATOM 638 C CA . GLU A 1 79 ? 14.037 -0.848 -7.717 1.00 70.19 79 GLU A CA 1
ATOM 639 C C . GLU A 1 79 ? 12.717 -1.215 -7.023 1.00 70.19 79 GLU A C 1
ATOM 641 O O . GLU A 1 79 ? 11.973 -2.042 -7.545 1.00 70.19 79 GLU A O 1
ATOM 646 N N . LEU A 1 80 ? 12.354 -0.606 -5.884 1.00 78.50 80 LEU A N 1
ATOM 647 C CA . LEU A 1 80 ? 11.119 -0.993 -5.189 1.00 78.50 80 LEU A CA 1
ATOM 648 C C . LEU A 1 80 ? 9.862 -0.552 -5.940 1.00 78.50 80 LEU A C 1
ATOM 650 O O . LEU A 1 80 ? 9.477 0.622 -5.915 1.00 78.50 80 LEU A O 1
ATOM 654 N N . ILE A 1 81 ? 9.182 -1.520 -6.560 1.00 88.94 81 ILE A N 1
ATOM 655 C CA . ILE A 1 81 ? 7.900 -1.328 -7.238 1.00 88.94 81 ILE A CA 1
ATOM 656 C C . ILE A 1 81 ? 6.800 -2.075 -6.483 1.00 88.94 81 ILE A C 1
ATOM 658 O O . ILE A 1 81 ? 6.769 -3.305 -6.428 1.00 88.94 81 ILE A O 1
ATOM 662 N N . ILE A 1 82 ? 5.865 -1.306 -5.924 1.00 92.12 82 ILE A N 1
ATOM 663 C CA . ILE A 1 82 ? 4.721 -1.813 -5.163 1.00 92.12 82 ILE A CA 1
ATOM 664 C C . ILE A 1 82 ? 3.437 -1.369 -5.849 1.00 92.12 82 ILE A C 1
ATOM 666 O O . ILE A 1 82 ? 3.238 -0.185 -6.125 1.00 92.12 82 ILE A O 1
ATOM 670 N N . VAL A 1 83 ? 2.531 -2.315 -6.063 1.00 94.81 83 VAL A N 1
ATOM 671 C CA . VAL A 1 83 ? 1.186 -2.066 -6.581 1.00 94.81 83 VAL A CA 1
ATOM 672 C C . VAL A 1 83 ? 0.172 -2.476 -5.518 1.00 94.81 83 VAL A C 1
ATOM 674 O O . VAL A 1 83 ? 0.102 -3.637 -5.123 1.00 94.81 83 VAL A O 1
ATOM 677 N N . ILE A 1 84 ? -0.621 -1.512 -5.055 1.00 96.31 84 ILE A N 1
ATOM 678 C CA . ILE A 1 84 ? -1.674 -1.696 -4.055 1.00 96.31 84 ILE A CA 1
ATOM 679 C C . ILE A 1 84 ? -3.022 -1.615 -4.769 1.00 96.31 84 ILE A C 1
ATOM 681 O O . ILE A 1 84 ? -3.475 -0.542 -5.161 1.00 96.31 84 ILE A O 1
ATOM 685 N N . GLU A 1 85 ? -3.673 -2.751 -4.961 1.00 96.31 85 GLU A N 1
ATOM 686 C CA . GLU A 1 85 ? -4.924 -2.851 -5.701 1.00 96.31 85 GLU A CA 1
ATOM 687 C C . GLU A 1 85 ? -6.117 -3.005 -4.773 1.00 96.31 85 GLU A C 1
ATOM 689 O O . GLU A 1 85 ? -6.144 -3.892 -3.916 1.00 96.31 85 GLU A O 1
ATOM 694 N N . TYR A 1 86 ? -7.133 -2.164 -4.969 1.00 95.31 86 TYR A N 1
ATOM 695 C CA . TYR A 1 86 ? -8.426 -2.373 -4.336 1.00 95.31 86 TYR A CA 1
ATOM 696 C C . TYR A 1 86 ? -8.982 -3.752 -4.715 1.00 95.31 86 TYR A C 1
ATOM 698 O O . TYR A 1 86 ? -9.097 -4.070 -5.902 1.00 95.31 86 TYR A O 1
ATOM 706 N N . TYR A 1 87 ? -9.318 -4.557 -3.705 1.00 94.62 87 TYR A N 1
ATOM 707 C CA . TYR A 1 87 ? -9.919 -5.877 -3.890 1.00 94.62 87 TYR A CA 1
ATOM 708 C C . TYR A 1 87 ? -11.393 -5.857 -3.486 1.00 94.62 87 TYR A C 1
ATOM 710 O O . TYR A 1 87 ? -12.262 -6.171 -4.294 1.00 94.62 87 TYR A O 1
ATOM 718 N N . ASN A 1 88 ? -11.685 -5.440 -2.252 1.00 93.75 88 ASN A N 1
ATOM 719 C CA . ASN A 1 88 ? -13.043 -5.242 -1.751 1.00 93.75 88 ASN A CA 1
ATOM 720 C C . ASN A 1 88 ? -13.043 -4.171 -0.633 1.00 93.75 88 ASN A C 1
ATOM 722 O O . ASN A 1 88 ? -11.980 -3.649 -0.284 1.00 93.75 88 ASN A O 1
ATOM 726 N N . PRO A 1 89 ? -14.200 -3.804 -0.048 1.00 93.94 89 PRO A N 1
ATOM 727 C CA . PRO A 1 89 ? -14.255 -2.761 0.979 1.00 93.94 89 PRO A CA 1
ATOM 728 C C . PRO A 1 89 ? -13.353 -3.013 2.197 1.00 93.94 89 PRO A C 1
ATOM 730 O O . PRO A 1 89 ? -12.896 -2.061 2.827 1.00 93.94 89 PRO A O 1
ATOM 733 N N . GLU A 1 90 ? -13.048 -4.270 2.512 1.00 94.88 90 GLU A N 1
ATOM 734 C CA . GLU A 1 90 ? -12.279 -4.648 3.695 1.00 94.88 90 GLU A CA 1
ATOM 735 C C . GLU A 1 90 ? -10.780 -4.775 3.440 1.00 94.88 90 GLU A C 1
ATOM 737 O O . GLU A 1 90 ? -9.995 -4.564 4.372 1.00 94.88 90 GLU A O 1
ATOM 742 N N . ILE A 1 91 ? -10.371 -5.115 2.211 1.00 96.31 91 ILE A N 1
ATOM 743 C CA . ILE A 1 91 ? -8.975 -5.434 1.901 1.00 96.31 91 ILE A CA 1
ATOM 744 C C . ILE A 1 91 ? -8.463 -4.867 0.572 1.00 96.31 91 ILE A C 1
ATOM 746 O O . ILE A 1 91 ? -9.180 -4.743 -0.423 1.00 96.31 91 ILE A O 1
ATOM 750 N N . TYR A 1 92 ? -7.157 -4.610 0.556 1.00 97.50 92 TYR A N 1
ATOM 751 C CA . TYR A 1 92 ? -6.361 -4.361 -0.643 1.00 97.50 92 TYR A CA 1
ATOM 752 C C . TYR A 1 92 ? -5.402 -5.530 -0.871 1.00 97.50 92 TYR A C 1
ATOM 754 O O . TYR A 1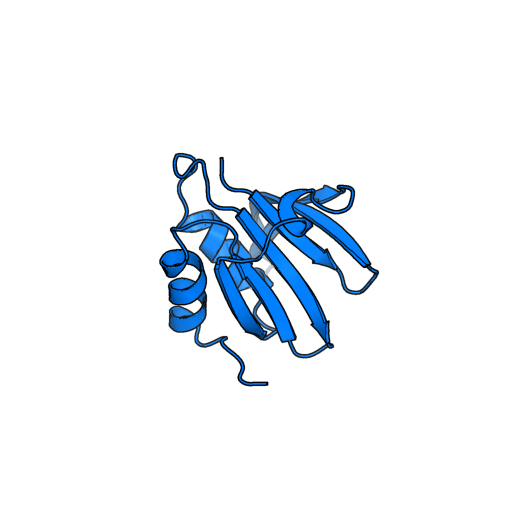 92 ? -4.893 -6.119 0.086 1.00 97.50 92 TYR A O 1
ATOM 762 N N . ARG A 1 93 ? -5.119 -5.832 -2.139 1.00 97.06 93 ARG A N 1
ATOM 763 C CA . ARG A 1 93 ? -4.024 -6.714 -2.551 1.00 97.06 93 ARG A CA 1
ATOM 764 C C . ARG A 1 93 ? -2.761 -5.886 -2.744 1.00 97.06 93 ARG A C 1
ATOM 766 O O . ARG A 1 93 ? -2.786 -4.889 -3.454 1.00 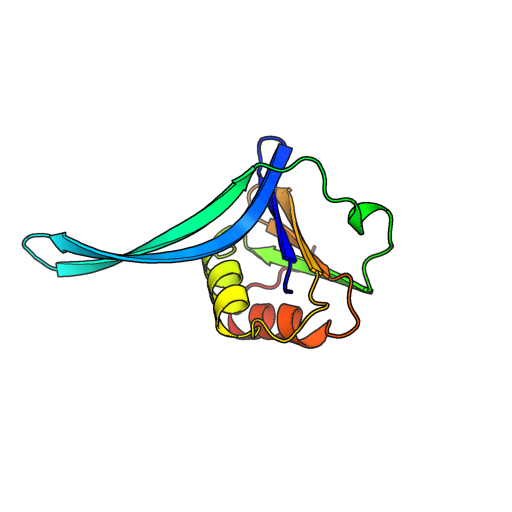97.06 93 ARG A O 1
ATOM 773 N N . VAL A 1 94 ? -1.660 -6.312 -2.148 1.00 95.75 94 VAL A N 1
ATOM 774 C CA . VAL A 1 94 ? -0.336 -5.725 -2.350 1.00 95.75 94 VAL A CA 1
ATOM 775 C C . VAL A 1 94 ? 0.482 -6.688 -3.190 1.00 95.75 94 VAL A C 1
ATOM 777 O O . VAL A 1 94 ? 0.609 -7.857 -2.837 1.00 95.75 94 VAL A O 1
ATOM 780 N N . ASN A 1 95 ? 1.019 -6.183 -4.292 1.00 94.81 95 ASN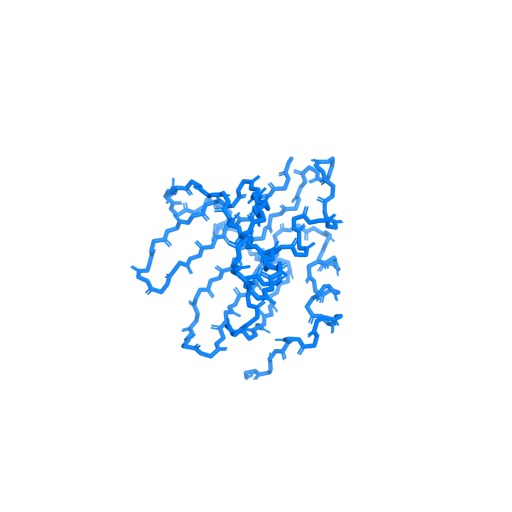 A N 1
ATOM 781 C CA . ASN A 1 95 ? 1.904 -6.890 -5.204 1.00 94.81 95 ASN A CA 1
ATOM 782 C C . ASN A 1 95 ? 3.264 -6.190 -5.207 1.00 94.81 95 ASN A C 1
ATOM 784 O O . ASN A 1 95 ? 3.330 -4.978 -5.422 1.00 94.81 95 ASN A O 1
ATOM 788 N N . VAL A 1 96 ? 4.324 -6.952 -4.965 1.00 91.94 96 VAL A N 1
ATOM 789 C CA . VAL A 1 96 ? 5.713 -6.485 -4.949 1.00 91.94 96 VAL A CA 1
ATOM 790 C C . VAL A 1 96 ? 6.428 -7.100 -6.146 1.00 91.94 96 VAL A C 1
ATOM 792 O O . VAL A 1 96 ? 6.322 -8.307 -6.360 1.00 91.94 96 VAL A O 1
ATOM 795 N N . TYR A 1 97 ? 7.093 -6.267 -6.943 1.00 88.56 97 TYR A N 1
ATOM 796 C CA . TYR A 1 97 ? 7.691 -6.657 -8.228 1.00 88.56 97 TYR A CA 1
ATOM 797 C C . TYR A 1 97 ? 9.223 -6.645 -8.227 1.00 88.56 97 TYR A C 1
ATOM 799 O O . TYR A 1 97 ? 9.827 -6.810 -9.277 1.00 88.56 97 TYR A O 1
ATOM 807 N N . ASN A 1 98 ? 9.855 -6.463 -7.070 1.00 80.50 98 ASN A N 1
ATOM 808 C CA . ASN A 1 98 ? 11.303 -6.542 -6.929 1.00 80.50 98 ASN A CA 1
ATOM 809 C C . ASN A 1 98 ? 11.710 -7.563 -5.861 1.00 80.50 98 ASN A C 1
ATOM 811 O O . ASN A 1 98 ? 10.894 -7.976 -5.034 1.00 80.50 98 ASN A O 1
ATOM 815 N N . ASP A 1 99 ? 12.997 -7.903 -5.860 1.00 67.12 99 ASP A N 1
ATOM 816 C CA . ASP A 1 99 ? 13.582 -8.899 -4.958 1.00 67.12 99 ASP A CA 1
ATOM 817 C C . ASP A 1 99 ? 13.720 -8.399 -3.502 1.00 67.12 99 ASP A C 1
ATOM 819 O O . ASP A 1 99 ? 13.978 -9.188 -2.594 1.00 67.12 99 ASP A O 1
ATOM 823 N N . GLU A 1 100 ? 13.451 -7.115 -3.220 1.00 64.44 100 GLU A N 1
ATOM 824 C CA . GLU A 1 100 ? 13.322 -6.586 -1.847 1.00 64.44 100 GLU A CA 1
ATOM 825 C C . GLU A 1 100 ? 11.932 -6.843 -1.233 1.00 64.44 100 GLU A C 1
ATOM 827 O O . GLU A 1 100 ? 11.385 -6.023 -0.483 1.00 64.44 100 GLU A O 1
ATOM 832 N N . GLU A 1 101 ? 11.349 -8.004 -1.530 1.00 63.34 101 GLU A N 1
ATOM 833 C CA . GLU A 1 101 ? 10.029 -8.446 -1.067 1.00 63.34 101 GLU A CA 1
ATOM 834 C C . GLU A 1 101 ? 9.791 -8.249 0.437 1.00 63.34 101 GLU A C 1
ATOM 836 O O . GLU A 1 101 ? 8.657 -8.107 0.919 1.00 63.34 101 GLU A O 1
ATOM 841 N N . ASP A 1 102 ? 10.881 -8.300 1.194 1.00 74.69 102 ASP A N 1
ATOM 842 C CA . ASP A 1 102 ? 10.870 -8.369 2.635 1.00 74.69 102 ASP A CA 1
ATOM 843 C C . ASP A 1 102 ? 10.445 -7.056 3.287 1.00 74.69 102 ASP A C 1
ATOM 845 O O . ASP A 1 102 ? 9.744 -7.094 4.295 1.00 74.69 102 ASP A O 1
ATOM 849 N N . VAL A 1 103 ? 10.783 -5.894 2.723 1.00 86.12 103 VAL A N 1
ATOM 850 C CA . VAL A 1 103 ? 10.493 -4.603 3.375 1.00 86.12 103 VAL A CA 1
ATOM 851 C C . VAL A 1 103 ? 8.988 -4.337 3.398 1.00 86.12 103 VAL A C 1
ATOM 853 O O . VAL A 1 103 ? 8.399 -4.094 4.455 1.00 86.12 103 VAL A O 1
ATOM 856 N N . ALA A 1 104 ? 8.332 -4.459 2.242 1.00 89.25 104 ALA A N 1
ATOM 857 C CA . ALA A 1 104 ? 6.900 -4.208 2.114 1.00 89.25 104 ALA A CA 1
ATOM 858 C C . ALA A 1 104 ? 6.071 -5.158 2.994 1.00 89.25 104 ALA A C 1
ATOM 860 O O . ALA A 1 104 ? 5.098 -4.734 3.630 1.00 89.25 104 ALA A O 1
ATOM 861 N N . TYR A 1 105 ? 6.462 -6.432 3.056 1.00 91.69 105 TYR A N 1
ATOM 862 C CA . TYR A 1 105 ? 5.783 -7.429 3.875 1.00 91.69 105 TYR A CA 1
ATOM 863 C C . TYR A 1 105 ? 6.055 -7.239 5.376 1.00 91.69 105 TYR A C 1
ATOM 865 O O . TYR A 1 105 ? 5.115 -7.300 6.173 1.00 91.69 105 TYR A O 1
ATOM 873 N N . LYS A 1 106 ? 7.301 -6.938 5.774 1.00 91.56 106 LYS A N 1
ATOM 874 C CA . LYS A 1 106 ? 7.671 -6.641 7.172 1.00 91.56 106 LYS A CA 1
ATOM 875 C C . LYS A 1 106 ? 6.888 -5.455 7.720 1.00 91.56 106 LYS A C 1
ATOM 877 O O . LYS A 1 106 ? 6.322 -5.560 8.801 1.00 91.56 106 LYS A O 1
ATOM 882 N N . ILE A 1 107 ? 6.722 -4.386 6.943 1.00 92.06 107 ILE A N 1
ATOM 883 C CA . ILE A 1 107 ? 5.904 -3.235 7.358 1.00 92.06 107 ILE A CA 1
ATOM 884 C C . ILE A 1 107 ? 4.447 -3.648 7.606 1.00 92.06 107 ILE A C 1
ATOM 886 O O . ILE A 1 107 ? 3.813 -3.199 8.564 1.00 92.06 107 ILE A O 1
ATOM 890 N N . ALA A 1 108 ? 3.886 -4.513 6.758 1.00 93.69 108 ALA A N 1
ATOM 891 C CA . ALA A 1 108 ? 2.518 -4.990 6.939 1.00 93.69 108 ALA A CA 1
ATOM 892 C C . ALA A 1 108 ? 2.375 -5.879 8.192 1.00 93.69 108 ALA A C 1
ATOM 894 O O . ALA A 1 108 ? 1.355 -5.796 8.888 1.00 93.69 108 ALA A O 1
ATOM 895 N N . LEU A 1 109 ? 3.399 -6.683 8.503 1.00 93.94 109 LEU A N 1
ATOM 896 C CA . LEU A 1 109 ? 3.497 -7.453 9.746 1.00 93.94 109 LEU A CA 1
ATOM 897 C C . LEU A 1 109 ? 3.585 -6.542 10.975 1.00 93.94 109 LEU A C 1
ATOM 899 O O . LEU A 1 109 ? 2.780 -6.692 11.890 1.00 93.94 109 LEU A O 1
ATOM 903 N N . GLU A 1 110 ? 4.499 -5.569 10.978 1.00 93.56 110 GLU A N 1
ATOM 904 C CA . GLU A 1 110 ? 4.701 -4.616 12.080 1.00 93.56 110 GLU A CA 1
ATOM 905 C C . GLU A 1 110 ? 3.429 -3.831 12.410 1.00 93.56 110 GLU A C 1
ATOM 907 O O . GLU A 1 110 ? 3.115 -3.570 13.572 1.00 93.56 110 GLU A O 1
ATOM 912 N N . LEU A 1 111 ? 2.661 -3.457 11.385 1.00 93.75 111 LEU A N 1
ATOM 913 C CA . 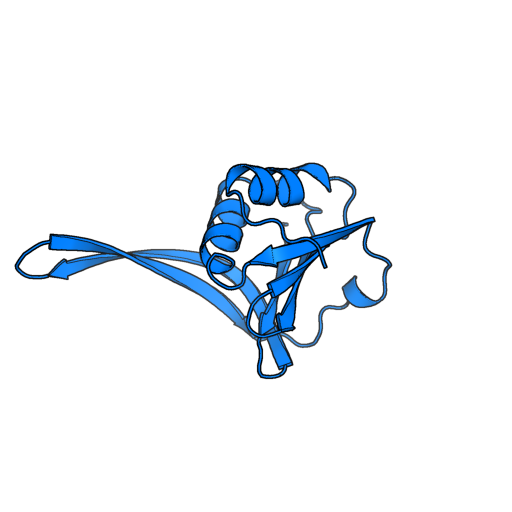LEU A 1 111 ? 1.397 -2.750 11.568 1.00 93.75 111 LEU A CA 1
ATOM 914 C C . LEU A 1 111 ? 0.235 -3.674 11.977 1.00 93.75 111 LEU A C 1
ATOM 916 O O . LEU A 1 111 ? -0.849 -3.168 12.305 1.00 93.75 111 LEU A O 1
ATOM 920 N N . GLY A 1 112 ? 0.433 -4.996 11.936 1.00 95.12 112 GLY A N 1
ATOM 921 C CA . GLY A 1 112 ? -0.584 -6.003 12.233 1.00 95.12 112 GLY A CA 1
ATOM 922 C C . GLY A 1 112 ? -1.780 -5.923 11.287 1.00 95.12 112 GLY A C 1
ATOM 923 O O . GLY A 1 112 ? -2.925 -5.972 11.736 1.00 95.12 112 GLY A O 1
ATOM 924 N N . ILE A 1 113 ? -1.535 -5.697 9.990 1.00 95.94 113 ILE A N 1
ATOM 925 C CA . ILE A 1 113 ? -2.601 -5.417 9.008 1.00 95.94 113 ILE A CA 1
ATOM 926 C C . ILE A 1 113 ? -2.803 -6.508 7.968 1.00 95.94 113 ILE A C 1
ATOM 928 O O . ILE A 1 113 ? -3.708 -6.363 7.146 1.00 95.94 113 ILE A O 1
ATOM 932 N N . LEU A 1 114 ? -1.986 -7.563 7.995 1.00 96.31 114 LEU A N 1
ATOM 933 C CA . LEU A 1 114 ? -2.132 -8.700 7.095 1.00 96.31 114 LEU A CA 1
ATOM 934 C C . LEU A 1 114 ? -3.496 -9.372 7.262 1.00 96.31 114 LEU A C 1
ATOM 936 O O . LEU A 1 114 ? -4.030 -9.494 8.368 1.00 96.31 114 LEU A O 1
ATOM 940 N N . LYS A 1 115 ? -4.049 -9.825 6.141 1.00 94.75 115 LYS A N 1
ATOM 941 C CA . LYS A 1 115 ? -5.335 -10.511 6.061 1.00 94.75 115 LYS A CA 1
ATOM 942 C C . LYS A 1 115 ? -5.153 -11.858 5.374 1.00 94.75 115 LYS A C 1
ATOM 944 O O . LYS A 1 115 ? -4.443 -11.956 4.376 1.00 94.75 115 LYS A O 1
ATOM 949 N N . LYS A 1 116 ? -5.793 -12.885 5.934 1.00 88.75 116 LYS A N 1
ATOM 950 C CA . LYS A 1 116 ? -5.967 -14.185 5.281 1.00 88.75 116 LYS A CA 1
ATOM 951 C C . LYS A 1 116 ? -7.263 -14.121 4.477 1.00 88.75 116 LYS A C 1
ATOM 953 O O . LYS A 1 116 ? -8.258 -13.626 5.007 1.00 88.75 116 LYS A O 1
ATOM 958 N N . ILE A 1 117 ? -7.210 -14.567 3.229 1.00 79.31 117 ILE A N 1
ATOM 959 C CA . ILE A 1 117 ? -8.360 -14.735 2.335 1.00 79.31 117 ILE A CA 1
ATOM 960 C C . ILE A 1 117 ? -8.482 -16.219 2.035 1.00 79.31 117 ILE A C 1
ATOM 962 O O . ILE A 1 117 ? -7.408 -16.843 1.873 1.00 79.31 117 ILE A O 1
#

pLDDT: mean 84.93, std 12.63, range [50.44, 97.5]

Organism: Staphylothermus marinus (NCBI:txid2280)

Foldseek 3Di:
DAWEWEQDPVRWIKTFPAKDWDFDDDVPDTDIDIDTDIDTDDDDPLVVDAFPDKFKFFPVCVVVLVNVCRVPDDPPPVQWYWYWYDDDNTITMIGTRDPVVPPSVVSRVVVVTTDDD

Radius of gyration: 14.71 Å; chains: 1; bounding box: 32×40×39 Å

Secondary structure (DSSP, 8-state):
--EEEEE-TTS-EEEEEEEEEEEEE-SS-EEEEEEEEEEEESS-GGGGSPPSEEEEEEGGGHHHHHHHHHHHS-TT-TT-EEEEEE-SSSEEEEEE-SS-HHHHHHHHHHTT-EE--